Protein AF-A0ABD0YI80-F1 (afdb_monomer_lite)

Structure (mmCIF, N/CA/C/O backbone):
data_AF-A0ABD0YI80-F1
#
_entry.id   AF-A0ABD0YI80-F1
#
loop_
_atom_site.group_PDB
_atom_site.id
_atom_site.type_symbol
_atom_site.label_atom_id
_atom_site.label_alt_id
_atom_site.label_comp_id
_atom_site.label_asym_id
_atom_site.label_entity_id
_atom_site.label_seq_id
_atom_site.pdbx_PDB_ins_code
_atom_site.Cartn_x
_atom_site.Cartn_y
_atom_site.Cartn_z
_atom_site.occupancy
_atom_site.B_iso_or_equiv
_atom_site.auth_seq_id
_atom_site.auth_comp_id
_atom_site.auth_asym_id
_atom_site.auth_atom_id
_atom_site.pdbx_PDB_model_num
ATOM 1 N N . MET A 1 1 ? -8.828 -3.612 -14.420 1.00 61.28 1 MET A N 1
ATOM 2 C CA . MET A 1 1 ? -7.616 -4.457 -14.314 1.00 61.28 1 MET A CA 1
ATOM 3 C C . MET A 1 1 ? -7.938 -5.739 -13.552 1.00 61.28 1 MET A C 1
ATOM 5 O O . MET A 1 1 ? -8.341 -5.632 -12.399 1.00 61.28 1 MET A O 1
ATOM 9 N N . PRO A 1 2 ? -7.774 -6.932 -14.150 1.00 74.94 2 PRO A N 1
ATOM 10 C CA . PRO A 1 2 ? -8.119 -8.203 -13.502 1.00 74.94 2 PRO A CA 1
ATOM 11 C C . PRO A 1 2 ? -7.278 -8.496 -12.249 1.00 74.94 2 PRO A C 1
ATOM 13 O O . PRO A 1 2 ? -7.809 -9.043 -11.290 1.00 74.94 2 PRO A O 1
ATOM 16 N N . LEU A 1 3 ? -6.008 -8.069 -12.218 1.00 78.69 3 LEU A N 1
ATOM 17 C CA . LEU A 1 3 ? -5.129 -8.227 -11.050 1.00 78.69 3 LEU A CA 1
ATOM 18 C C . LEU A 1 3 ? -5.616 -7.437 -9.829 1.00 78.69 3 LEU A C 1
ATOM 20 O O . LEU A 1 3 ? -5.631 -7.971 -8.729 1.00 78.69 3 LEU A O 1
ATOM 24 N N . VAL A 1 4 ? -6.069 -6.195 -10.026 1.00 81.75 4 VAL A N 1
ATOM 25 C CA . VAL A 1 4 ? -6.608 -5.369 -8.932 1.00 81.75 4 VAL A CA 1
ATOM 26 C C . VAL A 1 4 ? -7.892 -5.986 -8.383 1.00 81.75 4 VAL A C 1
ATOM 28 O O . VAL A 1 4 ? -8.056 -6.073 -7.175 1.00 81.75 4 VAL A O 1
ATOM 31 N N . LYS A 1 5 ? -8.778 -6.485 -9.256 1.00 83.06 5 LYS A N 1
ATOM 32 C CA . LYS A 1 5 ? -10.014 -7.149 -8.824 1.00 83.06 5 LYS A CA 1
ATOM 33 C C . LYS A 1 5 ? -9.722 -8.392 -7.974 1.00 83.06 5 LYS A C 1
ATOM 35 O O . LYS A 1 5 ? -10.255 -8.506 -6.881 1.00 83.06 5 LYS A O 1
ATOM 40 N N . LYS A 1 6 ? -8.816 -9.255 -8.445 1.00 85.56 6 LYS A N 1
ATOM 41 C CA . LYS A 1 6 ? -8.346 -10.442 -7.714 1.00 85.56 6 LYS A CA 1
ATOM 42 C C . LYS A 1 6 ? -7.757 -10.085 -6.348 1.00 85.56 6 LYS A C 1
ATOM 44 O O . LYS A 1 6 ? -8.113 -10.706 -5.356 1.00 85.56 6 LYS A O 1
ATOM 49 N N . LEU A 1 7 ? -6.933 -9.038 -6.286 1.00 86.50 7 LEU A N 1
ATOM 50 C CA . LEU A 1 7 ? -6.347 -8.562 -5.032 1.00 86.50 7 LEU A CA 1
ATOM 51 C C . LEU A 1 7 ? -7.408 -8.074 -4.035 1.00 86.50 7 LEU A C 1
ATOM 53 O O . LEU A 1 7 ? -7.336 -8.386 -2.851 1.00 86.50 7 LEU A O 1
ATOM 57 N N . VAL A 1 8 ? -8.417 -7.343 -4.511 1.00 85.00 8 VAL A N 1
ATOM 58 C CA . VAL A 1 8 ? -9.523 -6.844 -3.676 1.00 85.00 8 VAL A CA 1
ATOM 59 C C . VAL A 1 8 ? -10.459 -7.978 -3.217 1.00 85.00 8 VAL A C 1
ATOM 61 O O . VAL A 1 8 ? -11.139 -7.840 -2.200 1.00 85.00 8 VAL A O 1
ATOM 64 N N . ASP A 1 9 ? -10.461 -9.109 -3.924 1.00 86.44 9 ASP A N 1
ATOM 65 C CA . ASP A 1 9 ? -11.162 -10.340 -3.542 1.00 86.44 9 ASP A CA 1
ATOM 66 C C . ASP A 1 9 ? -10.294 -11.276 -2.664 1.00 86.44 9 ASP A C 1
ATOM 68 O O . ASP A 1 9 ? -10.739 -12.357 -2.283 1.00 86.44 9 ASP A O 1
ATOM 72 N N . GLY A 1 10 ? -9.081 -10.849 -2.282 1.00 84.19 10 GLY A N 1
ATOM 73 C CA . 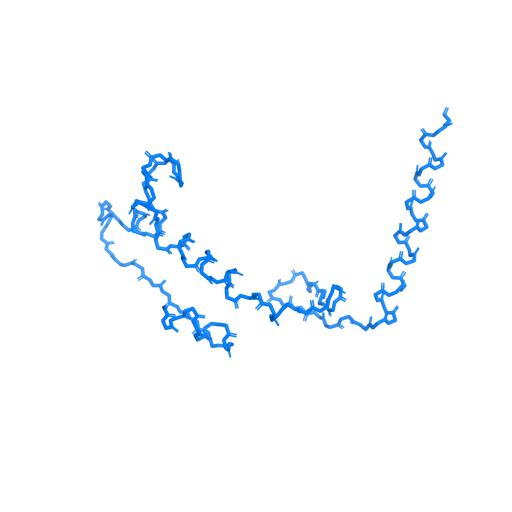GLY A 1 10 ? -8.196 -11.570 -1.360 1.00 84.19 10 GLY A CA 1
ATOM 74 C C . GLY A 1 10 ? -7.219 -12.547 -2.020 1.00 84.19 10 GLY A C 1
ATOM 75 O O . GLY A 1 10 ? -6.577 -13.331 -1.323 1.00 84.19 10 GLY A O 1
ATOM 76 N N . GLU A 1 11 ? -7.076 -12.523 -3.347 1.00 89.31 11 GLU A N 1
ATOM 77 C CA . GLU A 1 11 ? -6.079 -13.329 -4.056 1.00 89.31 11 GLU A CA 1
ATOM 78 C C . GLU A 1 11 ? -4.711 -12.628 -4.111 1.00 89.31 11 GLU A C 1
ATOM 80 O O . GLU A 1 11 ? -4.599 -11.442 -4.426 1.00 89.31 11 GLU A O 1
ATOM 85 N N . ASN A 1 12 ? -3.637 -13.390 -3.894 1.00 86.69 12 ASN A N 1
ATOM 86 C CA . ASN A 1 12 ? -2.273 -12.877 -4.013 1.00 86.69 12 ASN A CA 1
ATOM 87 C C . ASN A 1 12 ? -1.907 -12.585 -5.478 1.00 86.69 12 ASN A C 1
ATOM 89 O O . ASN A 1 12 ? -2.179 -13.384 -6.376 1.00 86.69 12 ASN A O 1
ATOM 93 N N . GLY A 1 13 ? -1.228 -11.461 -5.713 1.00 86.50 13 GLY A N 1
ATOM 94 C CA . GLY A 1 13 ? -0.724 -11.061 -7.027 1.00 86.50 13 GLY A CA 1
ATOM 95 C C . GLY A 1 13 ? 0.789 -10.855 -7.018 1.00 86.50 13 GLY A C 1
ATOM 96 O O . GLY A 1 13 ? 1.340 -10.327 -6.056 1.00 86.50 13 GLY A O 1
ATOM 97 N N . LEU A 1 14 ? 1.458 -11.245 -8.105 1.00 88.50 14 LEU A N 1
ATOM 98 C CA . LEU A 1 14 ? 2.896 -11.060 -8.288 1.00 88.50 14 LEU A CA 1
ATOM 99 C C . LEU A 1 14 ? 3.176 -10.532 -9.695 1.00 88.50 14 LEU A C 1
ATOM 101 O O . LEU A 1 14 ? 2.772 -11.141 -10.685 1.00 88.50 14 LEU A O 1
ATOM 105 N N . LEU A 1 15 ? 3.855 -9.390 -9.779 1.00 87.69 15 LEU A N 1
ATOM 106 C CA . LEU A 1 15 ? 4.213 -8.734 -11.033 1.00 87.69 15 LEU A CA 1
ATOM 107 C C . LEU A 1 15 ? 5.718 -8.483 -11.058 1.00 87.69 15 LEU A C 1
ATOM 109 O O . LEU A 1 15 ? 6.261 -7.847 -10.158 1.00 87.69 15 LEU A O 1
ATOM 113 N N . PHE A 1 16 ? 6.371 -8.930 -12.127 1.00 88.12 16 PHE A N 1
ATOM 114 C CA . PHE A 1 16 ? 7.787 -8.686 -12.363 1.00 88.12 16 PHE A CA 1
ATOM 115 C C . PHE A 1 16 ? 7.996 -7.958 -13.684 1.00 88.12 16 PHE A C 1
ATOM 117 O O . PHE A 1 16 ? 7.324 -8.237 -14.676 1.00 88.12 16 PHE A O 1
ATOM 124 N N . THR A 1 17 ? 8.981 -7.066 -13.711 1.00 87.94 17 THR A N 1
ATOM 125 C CA . THR A 1 17 ? 9.524 -6.498 -14.946 1.00 87.94 17 THR A CA 1
ATOM 126 C C . THR A 1 17 ? 10.914 -7.072 -15.178 1.00 87.94 17 THR A C 1
ATOM 128 O O . THR A 1 17 ? 11.802 -6.960 -14.334 1.00 87.94 17 THR A O 1
ATOM 131 N N . TYR A 1 18 ? 11.112 -7.708 -16.329 1.00 90.88 18 TYR A N 1
ATOM 132 C CA . TYR A 1 18 ? 12.390 -8.298 -16.719 1.00 90.88 18 TYR A CA 1
ATOM 133 C C . TYR A 1 18 ? 13.038 -7.473 -17.834 1.00 90.88 18 TYR A C 1
ATOM 135 O O . TYR A 1 18 ? 12.363 -6.777 -18.589 1.00 90.88 18 TYR A O 1
ATOM 143 N N . GLY A 1 19 ? 14.366 -7.519 -17.919 1.00 90.62 19 GLY A N 1
ATOM 144 C CA . GLY A 1 19 ? 15.126 -6.817 -18.953 1.00 90.62 19 GLY A CA 1
ATOM 145 C C . GLY A 1 19 ? 16.516 -6.407 -18.483 1.00 90.62 19 GLY A C 1
ATOM 146 O O . GLY A 1 19 ? 16.813 -6.415 -17.287 1.00 90.62 19 GLY A O 1
ATOM 147 N N . VAL A 1 20 ? 17.365 -6.003 -19.421 1.00 92.38 20 VAL A N 1
ATOM 148 C CA . VAL A 1 20 ? 18.725 -5.508 -19.151 1.00 92.38 20 VAL A CA 1
ATOM 149 C C . VAL A 1 20 ? 18.712 -4.113 -18.513 1.00 92.38 20 VAL A C 1
ATOM 151 O O . VAL A 1 20 ? 17.710 -3.393 -18.558 1.00 92.38 20 VAL A O 1
ATOM 154 N N . THR A 1 21 ? 19.788 -3.711 -17.840 1.00 87.62 21 THR A N 1
ATOM 155 C CA . THR A 1 21 ? 19.909 -2.348 -17.286 1.00 87.62 21 THR A CA 1
ATOM 156 C C . THR A 1 21 ? 19.798 -1.316 -18.413 1.00 87.62 21 THR A C 1
ATOM 158 O O . THR A 1 21 ? 20.367 -1.508 -19.479 1.00 87.62 21 THR A O 1
ATOM 161 N N . GLY A 1 22 ? 19.010 -0.257 -18.207 1.00 84.06 22 GLY A N 1
ATOM 162 C CA . GLY A 1 22 ? 18.717 0.739 -19.247 1.00 84.06 22 GLY A CA 1
ATOM 163 C C . GLY A 1 22 ? 17.520 0.417 -20.154 1.00 84.06 22 GLY A C 1
ATOM 164 O O . GLY A 1 22 ? 17.084 1.291 -20.889 1.00 84.06 22 GLY A O 1
ATOM 165 N N . SER A 1 23 ? 16.899 -0.766 -20.049 1.00 84.69 23 SER A N 1
ATOM 166 C CA . SER A 1 23 ? 15.730 -1.147 -20.869 1.00 84.69 23 SER A CA 1
ATOM 167 C C . SER A 1 23 ? 14.400 -0.484 -20.463 1.00 84.69 23 SER A C 1
ATOM 169 O O . SER A 1 23 ? 13.340 -0.930 -20.888 1.00 84.69 23 SER A O 1
ATOM 171 N N . GLY A 1 24 ? 14.419 0.507 -19.565 1.00 84.12 24 GLY A N 1
ATOM 172 C CA . GLY A 1 24 ? 13.200 1.198 -19.126 1.00 84.12 24 GLY A CA 1
ATOM 173 C C . GLY A 1 24 ? 12.333 0.449 -18.101 1.00 84.12 24 GLY A C 1
ATOM 174 O O . GLY A 1 24 ? 11.162 0.787 -17.942 1.00 84.12 24 GLY A O 1
ATOM 175 N N . LYS A 1 25 ? 12.872 -0.530 -17.353 1.00 89.44 25 LYS A N 1
ATOM 176 C CA . LYS A 1 25 ? 12.126 -1.217 -16.268 1.00 89.44 25 LYS A CA 1
ATOM 177 C C . LYS A 1 25 ? 11.566 -0.238 -15.229 1.00 89.44 25 LYS A C 1
ATOM 179 O O . LYS A 1 25 ? 10.375 -0.271 -14.930 1.00 89.44 25 LYS A O 1
ATOM 184 N N . THR A 1 26 ? 12.415 0.658 -14.721 1.00 85.19 26 THR A N 1
ATOM 185 C CA . THR A 1 26 ? 12.020 1.701 -13.760 1.00 85.19 26 THR A CA 1
ATOM 186 C C . THR A 1 26 ? 11.049 2.693 -14.390 1.00 85.19 26 THR A C 1
ATOM 188 O O . THR A 1 26 ? 10.085 3.088 -13.748 1.00 85.19 26 THR A O 1
ATOM 191 N N . TYR A 1 27 ? 11.248 3.023 -15.669 1.00 83.44 27 TYR A N 1
ATOM 192 C CA . TYR A 1 27 ? 10.350 3.904 -16.414 1.00 83.44 27 TYR A CA 1
ATOM 193 C C . TYR A 1 27 ? 8.942 3.305 -16.549 1.00 83.44 27 TYR A C 1
ATOM 195 O O . TYR A 1 27 ? 7.954 3.994 -16.349 1.00 83.44 27 TYR A O 1
ATOM 203 N N . THR A 1 28 ? 8.836 2.001 -16.804 1.00 85.88 28 THR A N 1
ATOM 204 C CA . THR A 1 28 ? 7.542 1.307 -16.907 1.00 85.88 28 THR A CA 1
ATOM 205 C C . THR A 1 28 ? 6.865 1.169 -15.541 1.00 85.88 28 THR A C 1
ATOM 207 O O . THR A 1 28 ? 5.666 1.408 -15.413 1.00 85.88 28 THR A O 1
ATOM 210 N N . MET A 1 29 ? 7.616 0.777 -14.505 1.00 86.81 29 MET A N 1
ATOM 211 C CA . MET A 1 29 ? 7.048 0.528 -13.176 1.00 86.81 29 MET A CA 1
ATOM 212 C C . MET A 1 29 ? 6.701 1.829 -12.443 1.00 86.81 29 MET A C 1
ATOM 214 O O . MET A 1 29 ? 5.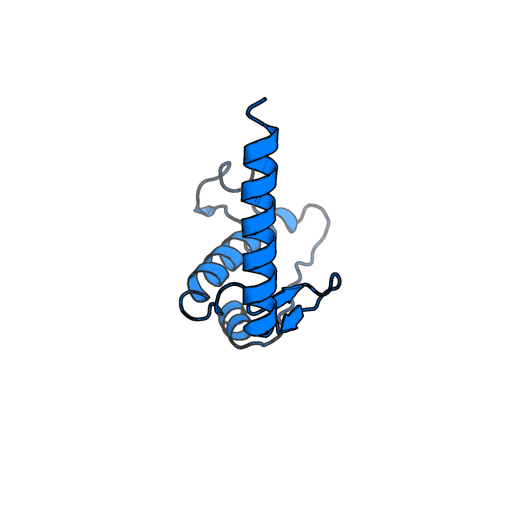583 1.978 -11.960 1.00 86.81 29 MET A O 1
ATOM 218 N N . THR A 1 30 ? 7.637 2.776 -12.389 1.00 84.44 30 THR A N 1
ATOM 219 C CA . THR A 1 30 ? 7.533 4.008 -11.592 1.00 84.44 30 THR A CA 1
ATOM 220 C C . THR A 1 30 ? 7.147 5.222 -12.439 1.00 84.44 30 THR A C 1
ATOM 222 O O . THR A 1 30 ? 6.422 6.088 -11.958 1.00 84.44 30 THR A O 1
ATOM 225 N N . GLY A 1 31 ? 7.565 5.269 -13.705 1.00 83.75 31 GLY A N 1
ATOM 226 C CA . GLY A 1 31 ? 7.399 6.433 -14.584 1.00 83.75 31 GLY A CA 1
ATOM 227 C C . GLY A 1 31 ? 8.709 7.210 -14.805 1.00 83.75 31 GLY A C 1
ATOM 228 O O . GLY A 1 31 ? 9.782 6.752 -14.392 1.00 83.75 31 GLY A O 1
ATOM 229 N N . PRO A 1 32 ? 8.646 8.378 -15.471 1.00 79.81 32 PRO A N 1
ATOM 230 C CA . PRO A 1 32 ? 9.787 9.245 -15.733 1.00 79.81 32 PRO A CA 1
ATOM 231 C C . PRO A 1 32 ? 10.522 9.705 -14.466 1.00 79.81 32 PRO A C 1
ATOM 233 O O . PRO A 1 32 ? 9.914 9.859 -13.400 1.00 79.81 32 PRO A O 1
ATOM 236 N N . PRO A 1 33 ? 11.830 10.004 -14.580 1.00 66.06 33 PRO A N 1
ATOM 237 C CA . PRO A 1 33 ? 12.567 10.677 -13.518 1.00 66.06 33 PRO A CA 1
ATOM 238 C C . PRO A 1 33 ? 11.959 12.068 -13.272 1.00 66.06 33 PRO A C 1
ATOM 240 O O . PRO A 1 33 ? 11.874 12.880 -14.186 1.00 66.06 33 PRO A O 1
ATOM 243 N N . GLY A 1 34 ? 11.511 12.322 -12.039 1.00 63.09 34 GLY A N 1
ATOM 244 C CA . GLY A 1 34 ? 10.791 13.546 -11.650 1.00 63.09 34 GLY A CA 1
ATOM 245 C C . GLY A 1 34 ? 9.387 13.303 -11.077 1.00 63.09 34 GLY A C 1
ATOM 246 O O . GLY A 1 34 ? 8.761 14.233 -10.576 1.00 63.09 34 GLY A O 1
ATOM 247 N N . GLY A 1 35 ? 8.920 12.049 -11.072 1.00 59.22 35 GLY A N 1
ATOM 248 C CA . GLY A 1 35 ? 7.675 11.650 -10.413 1.00 59.22 35 GLY A CA 1
ATOM 249 C C . GLY A 1 35 ? 6.416 12.025 -11.196 1.00 59.22 35 GLY A C 1
ATOM 250 O O . GLY A 1 35 ? 6.479 12.444 -12.351 1.00 59.22 35 GLY A O 1
ATOM 251 N N . CYS A 1 36 ? 5.261 11.882 -10.545 1.00 53.31 36 CYS A N 1
ATOM 252 C CA . CYS A 1 36 ? 3.914 12.088 -11.096 1.00 53.31 36 CYS A CA 1
ATOM 253 C C . CYS A 1 36 ? 3.606 13.524 -11.579 1.00 53.31 36 CYS A C 1
ATOM 255 O O . CYS A 1 36 ? 2.480 13.784 -11.988 1.00 53.31 36 CYS A O 1
ATOM 257 N N . GLY A 1 37 ? 4.577 14.446 -11.546 1.00 53.50 37 GLY A N 1
ATOM 258 C CA . GLY A 1 37 ? 4.421 15.832 -12.001 1.00 53.50 37 GLY A CA 1
ATOM 259 C C . GLY A 1 37 ? 5.392 16.289 -13.097 1.00 53.50 37 GLY A C 1
ATOM 260 O O . GLY A 1 37 ? 5.263 17.420 -13.553 1.00 53.50 37 GLY A O 1
ATOM 261 N N . ALA A 1 38 ? 6.363 15.466 -13.519 1.00 53.88 38 ALA A N 1
ATOM 262 C CA . ALA A 1 38 ? 7.430 15.900 -14.440 1.00 53.88 38 ALA A CA 1
ATOM 263 C C . ALA A 1 38 ? 7.197 15.542 -15.922 1.00 53.88 38 ALA A C 1
ATOM 265 O O . ALA A 1 38 ? 7.780 16.158 -16.809 1.00 53.88 38 ALA A O 1
ATOM 266 N N . GLY A 1 39 ? 6.332 14.571 -16.199 1.00 52.78 39 GLY A N 1
ATOM 267 C CA . GLY A 1 39 ? 5.751 14.308 -17.515 1.00 52.78 39 GLY A CA 1
ATOM 268 C C . GLY A 1 39 ? 4.258 14.138 -17.286 1.00 52.78 39 GLY A C 1
ATOM 269 O O . GLY A 1 39 ? 3.901 13.510 -16.291 1.00 52.78 39 GLY A O 1
ATOM 270 N N . GLY A 1 40 ? 3.408 14.756 -18.111 1.00 57.03 40 GLY A N 1
ATOM 271 C CA . GLY A 1 40 ? 1.953 14.806 -17.902 1.00 57.03 40 GLY A CA 1
ATOM 272 C C . GLY A 1 40 ? 1.301 13.441 -17.631 1.00 57.03 40 GLY A C 1
ATOM 273 O O . GLY A 1 40 ? 1.947 12.401 -17.738 1.00 57.03 40 GLY A O 1
ATOM 274 N N . GLU A 1 41 ? 0.006 13.427 -17.298 1.00 58.25 41 GLU A N 1
ATOM 275 C CA . GLU A 1 41 ? -0.742 12.229 -16.857 1.00 58.25 41 GLU A CA 1
ATOM 276 C C . GLU A 1 41 ? -0.535 10.963 -17.723 1.00 58.25 41 GLU A C 1
ATOM 278 O O . GLU A 1 41 ? -0.637 9.843 -17.222 1.00 58.25 41 GLU A O 1
ATOM 283 N N . GLU A 1 42 ? -0.170 11.112 -19.001 1.00 60.38 42 GLU A N 1
ATOM 284 C CA . GLU A 1 42 ? 0.169 10.006 -19.908 1.00 60.38 42 GLU A CA 1
ATOM 285 C C . GLU A 1 42 ? 1.414 9.192 -19.492 1.00 60.38 42 GLU A C 1
ATOM 287 O O . GLU A 1 42 ? 1.541 8.019 -19.851 1.00 60.38 42 GLU A O 1
ATOM 292 N N . SER A 1 43 ? 2.321 9.787 -18.711 1.00 63.19 43 SER A N 1
ATOM 293 C CA . SER A 1 43 ? 3.628 9.222 -18.359 1.00 63.19 43 SER A CA 1
ATOM 294 C C . SER A 1 43 ? 3.664 8.512 -16.999 1.00 63.19 43 SER A C 1
ATOM 296 O O . SER A 1 43 ? 4.699 7.981 -16.604 1.00 63.19 43 SER A O 1
ATOM 298 N N . VAL A 1 44 ? 2.561 8.480 -16.250 1.00 75.00 44 VAL A N 1
ATOM 299 C CA . VAL A 1 44 ? 2.524 7.875 -14.907 1.00 75.00 44 VAL A CA 1
ATOM 300 C C . VAL A 1 44 ? 2.844 6.374 -14.991 1.00 75.00 44 VAL A C 1
ATOM 302 O O . VAL A 1 44 ? 2.290 5.672 -15.831 1.00 75.00 44 VAL A O 1
ATOM 305 N N . GLY A 1 45 ? 3.738 5.843 -14.152 1.00 84.75 45 GLY A N 1
ATOM 306 C CA . GLY A 1 45 ? 4.111 4.419 -14.182 1.00 84.75 45 GLY A CA 1
ATOM 307 C C . GLY A 1 45 ? 2.946 3.458 -13.906 1.00 84.75 45 GLY A C 1
ATOM 308 O O . GLY A 1 45 ? 1.856 3.858 -13.496 1.00 84.75 45 GLY A O 1
ATOM 309 N N . VAL A 1 46 ? 3.167 2.158 -14.109 1.00 86.75 46 VAL A N 1
ATOM 310 C CA . VAL A 1 46 ? 2.159 1.121 -13.821 1.00 86.75 46 VAL A CA 1
ATOM 311 C C . VAL A 1 46 ? 1.826 1.059 -12.326 1.00 86.75 46 VAL A C 1
ATOM 313 O O . VAL A 1 46 ? 0.657 0.941 -11.970 1.00 86.75 46 VAL A O 1
ATOM 316 N N . MET A 1 47 ? 2.824 1.180 -11.447 1.00 87.00 47 MET A N 1
ATOM 317 C CA . MET A 1 47 ? 2.647 1.087 -9.994 1.00 87.00 47 MET A CA 1
ATOM 318 C C . MET A 1 47 ? 1.703 2.163 -9.426 1.00 87.00 47 MET A C 1
ATOM 320 O O . MET A 1 47 ? 0.699 1.775 -8.826 1.00 87.00 47 MET A O 1
ATOM 324 N N . PRO A 1 48 ? 1.932 3.476 -9.639 1.00 85.94 48 PRO A N 1
ATOM 325 C CA . PRO A 1 48 ? 1.010 4.509 -9.157 1.00 85.94 48 PRO A CA 1
ATOM 326 C C . PRO A 1 48 ? -0.412 4.348 -9.718 1.00 85.94 48 PRO A C 1
ATOM 328 O O . PRO A 1 48 ? -1.366 4.384 -8.948 1.00 85.94 48 PRO A O 1
ATOM 331 N N . ARG A 1 49 ? -0.570 4.019 -11.012 1.00 86.06 49 ARG A N 1
ATOM 332 C CA . ARG A 1 49 ? -1.898 3.755 -11.606 1.00 86.06 49 ARG A CA 1
ATOM 333 C C . ARG A 1 49 ? -2.632 2.594 -10.930 1.00 86.06 49 ARG A C 1
ATOM 335 O O . ARG A 1 49 ? -3.846 2.651 -10.735 1.00 86.06 49 ARG A O 1
ATOM 342 N N . CYS A 1 50 ? -1.920 1.516 -10.597 1.00 86.00 50 CYS A N 1
ATOM 343 C CA . CYS A 1 50 ? -2.508 0.381 -9.889 1.00 86.00 50 CYS A CA 1
ATOM 344 C C . CYS A 1 50 ? -2.938 0.752 -8.466 1.00 86.00 50 CYS A C 1
ATOM 346 O O . CYS A 1 50 ? -3.997 0.300 -8.035 1.00 86.00 50 CYS A O 1
ATOM 348 N N . LEU A 1 51 ? -2.147 1.563 -7.758 1.00 86.94 51 LEU A N 1
ATOM 349 C CA . LEU A 1 51 ? -2.475 2.031 -6.410 1.00 86.94 51 LEU A CA 1
ATOM 350 C C . LEU A 1 51 ? -3.710 2.934 -6.411 1.00 86.94 51 LEU A C 1
ATOM 352 O O . LEU A 1 51 ? -4.605 2.715 -5.600 1.00 86.94 51 LEU A O 1
ATOM 356 N N . ASP A 1 52 ? -3.814 3.868 -7.356 1.00 88.19 52 ASP A N 1
ATOM 357 C CA . ASP A 1 52 ? -4.985 4.743 -7.473 1.00 88.19 52 ASP A CA 1
ATOM 358 C C . ASP A 1 52 ? -6.264 3.933 -7.709 1.00 88.19 52 ASP A C 1
ATOM 360 O O . ASP A 1 52 ? -7.280 4.122 -7.038 1.00 88.19 52 ASP A O 1
ATOM 364 N N . LEU A 1 53 ? -6.214 2.966 -8.629 1.00 87.56 53 LEU A N 1
ATOM 365 C CA . LEU A 1 53 ? -7.339 2.065 -8.875 1.00 87.56 53 LEU A CA 1
ATOM 366 C C . LEU A 1 53 ? -7.668 1.203 -7.656 1.00 87.56 53 LEU A C 1
ATOM 368 O O . LEU A 1 53 ? -8.847 0.979 -7.382 1.00 87.56 53 LEU A O 1
ATOM 372 N N . LEU A 1 54 ? -6.658 0.718 -6.933 1.00 88.31 54 LEU A N 1
ATOM 373 C CA . LEU A 1 54 ? -6.846 -0.065 -5.718 1.00 88.31 54 LEU A CA 1
ATOM 374 C C . LEU A 1 54 ? -7.561 0.764 -4.650 1.00 88.31 54 LEU A C 1
ATOM 376 O O . LEU A 1 54 ? -8.625 0.355 -4.195 1.00 88.31 54 LEU A O 1
ATOM 380 N N . PHE A 1 55 ? -7.047 1.944 -4.302 1.00 88.06 55 PHE A N 1
ATOM 381 C CA . PHE A 1 55 ? -7.657 2.797 -3.281 1.00 88.06 55 PHE A CA 1
ATOM 382 C C . PHE A 1 55 ? -9.068 3.255 -3.662 1.00 88.06 55 PHE A C 1
ATOM 384 O O . PHE A 1 55 ? -9.957 3.253 -2.812 1.00 88.06 55 PHE A O 1
ATOM 391 N N . ASN A 1 56 ? -9.318 3.539 -4.942 1.00 88.12 56 ASN A N 1
ATOM 392 C CA . ASN A 1 56 ? -10.665 3.840 -5.427 1.00 88.12 56 ASN A CA 1
ATOM 393 C C . ASN A 1 56 ? -11.610 2.627 -5.350 1.00 88.12 56 ASN A C 1
ATOM 395 O O . ASN A 1 56 ? -12.799 2.790 -5.090 1.00 88.12 56 ASN A O 1
ATOM 399 N N . SER A 1 57 ? -11.094 1.407 -5.522 1.00 87.06 57 SER A N 1
ATOM 400 C CA . SER A 1 57 ? -11.887 0.168 -5.447 1.00 87.06 57 SER A CA 1
ATOM 401 C C . SER A 1 57 ? -12.183 -0.290 -4.014 1.00 87.06 57 SER A C 1
ATOM 403 O O . SER A 1 57 ? -13.052 -1.137 -3.815 1.00 87.06 57 SER A O 1
ATOM 405 N N . LEU A 1 58 ? -11.474 0.243 -3.012 1.00 85.81 58 LEU A N 1
ATOM 406 C CA . LEU A 1 58 ? -11.685 -0.083 -1.596 1.00 85.81 58 LEU A CA 1
ATOM 407 C C . LEU A 1 58 ? -12.862 0.682 -0.965 1.00 85.81 58 LEU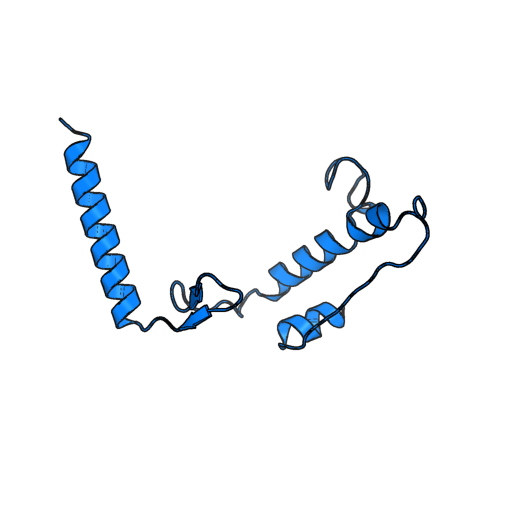 A C 1
ATOM 409 O O . LEU A 1 58 ? -13.263 0.360 0.157 1.00 85.81 58 LEU A O 1
ATOM 413 N N . GLN A 1 59 ? -13.440 1.668 -1.663 1.00 79.88 59 GLN A N 1
ATOM 414 C CA . GLN A 1 59 ? -14.602 2.415 -1.176 1.00 79.88 59 GLN A CA 1
ATOM 415 C C . GLN A 1 59 ? -15.765 1.456 -0.865 1.00 79.88 59 GLN A C 1
ATOM 417 O O . GLN A 1 59 ? -16.205 0.684 -1.714 1.00 79.88 59 GLN A O 1
ATOM 422 N N . GLY A 1 60 ? -16.240 1.471 0.385 1.00 79.38 60 GLY A N 1
ATOM 423 C CA . GLY A 1 60 ? -17.300 0.577 0.874 1.00 79.38 60 GLY A CA 1
ATOM 424 C C . GLY A 1 60 ? -16.832 -0.790 1.395 1.00 79.38 60 GLY A C 1
ATOM 425 O O . GLY A 1 60 ? -17.642 -1.518 1.961 1.00 79.38 60 GLY A O 1
ATOM 426 N N . ARG A 1 61 ? -15.540 -1.131 1.275 1.00 80.88 61 ARG A N 1
ATOM 427 C CA . ARG A 1 61 ? -14.921 -2.327 1.890 1.00 80.88 61 ARG A CA 1
ATOM 428 C C . ARG A 1 61 ? -14.020 -1.983 3.084 1.00 80.88 61 ARG A C 1
ATOM 430 O O . ARG A 1 61 ? -13.223 -2.804 3.527 1.00 80.88 61 ARG A O 1
ATOM 437 N N . MET A 1 62 ? -14.124 -0.759 3.596 1.00 82.00 62 MET A N 1
ATOM 438 C CA . MET A 1 62 ? -13.351 -0.304 4.749 1.00 82.00 62 MET A CA 1
ATOM 439 C C . MET A 1 62 ? -13.954 -0.869 6.036 1.00 82.00 62 MET A C 1
ATOM 441 O O . MET A 1 62 ? -15.154 -0.741 6.274 1.00 82.00 62 MET A O 1
ATOM 445 N N . ALA A 1 63 ? -13.119 -1.484 6.870 1.00 82.06 63 ALA A N 1
ATOM 446 C CA . ALA A 1 63 ? -13.532 -1.898 8.203 1.00 82.06 63 ALA A CA 1
ATOM 447 C C . ALA A 1 63 ? -13.771 -0.688 9.113 1.00 82.06 63 ALA A C 1
ATOM 449 O O . ALA A 1 63 ? -13.330 0.431 8.830 1.00 82.06 63 ALA A O 1
ATOM 450 N N . HIS A 1 64 ? -14.462 -0.928 10.227 1.00 81.06 64 HIS A N 1
ATOM 451 C CA . HIS A 1 64 ? -14.692 0.116 11.211 1.00 81.06 64 HIS A CA 1
ATOM 452 C C . HIS A 1 64 ? -13.354 0.618 11.784 1.00 81.06 64 HIS A C 1
ATOM 454 O O . HIS A 1 64 ? -12.388 -0.146 11.913 1.00 81.06 64 HIS A O 1
ATOM 460 N N . PRO A 1 65 ? -13.262 1.915 12.124 1.00 78.81 65 PRO A N 1
ATOM 461 C CA . PRO A 1 65 ? -12.068 2.456 12.755 1.00 78.81 65 PRO A CA 1
ATOM 462 C C . PRO A 1 65 ? -11.701 1.648 14.007 1.00 78.81 65 PRO A C 1
ATOM 464 O O . PRO A 1 65 ? -12.567 1.386 14.837 1.00 78.81 65 PRO A O 1
ATOM 467 N N . ARG A 1 66 ? -10.413 1.312 14.162 1.00 75.25 66 ARG A N 1
ATOM 468 C CA . ARG A 1 66 ? -9.863 0.520 15.283 1.00 75.25 66 ARG A CA 1
ATOM 469 C C . ARG A 1 66 ? -10.323 -0.947 15.365 1.00 75.25 66 ARG A C 1
ATOM 471 O O . ARG A 1 66 ? -10.233 -1.539 16.427 1.00 75.25 66 ARG A O 1
ATOM 478 N N . THR A 1 67 ? -10.777 -1.566 14.273 1.00 84.50 67 THR A N 1
ATOM 479 C CA . THR A 1 67 ? -11.003 -3.029 14.251 1.00 84.50 67 THR A CA 1
ATOM 480 C C . THR A 1 67 ? -9.703 -3.826 14.119 1.00 84.50 67 THR A C 1
ATOM 482 O O . THR A 1 67 ? -9.610 -4.939 14.627 1.00 84.50 67 THR A O 1
ATOM 485 N N . PHE A 1 68 ? -8.690 -3.271 13.452 1.00 86.75 68 PHE A N 1
ATOM 486 C CA . PHE A 1 68 ? -7.419 -3.951 13.205 1.00 86.75 68 PHE A CA 1
ATOM 487 C C . PHE A 1 68 ? -6.265 -3.209 13.874 1.00 86.75 68 PHE A C 1
ATOM 489 O O . PHE A 1 68 ? -6.103 -2.001 13.680 1.00 86.75 68 PHE A O 1
ATOM 496 N N . ARG A 1 69 ? -5.445 -3.944 14.628 1.00 86.56 69 ARG A N 1
ATOM 497 C CA . ARG A 1 69 ? -4.214 -3.463 15.259 1.00 86.56 69 ARG A CA 1
ATOM 498 C C . ARG A 1 69 ? -3.017 -4.133 14.576 1.00 86.56 69 ARG A C 1
ATOM 500 O O . ARG A 1 69 ? -3.005 -5.355 14.485 1.00 86.56 69 ARG A O 1
ATOM 507 N N . PRO A 1 70 ? -2.014 -3.388 14.083 1.00 85.12 70 PRO A N 1
ATOM 508 C CA . PRO A 1 70 ? -0.834 -4.006 13.487 1.00 85.12 70 PRO A CA 1
ATOM 509 C C . PRO A 1 70 ? -0.038 -4.782 14.547 1.00 85.12 70 PRO A C 1
ATOM 511 O O . PRO A 1 70 ? 0.195 -4.273 15.646 1.00 85.12 70 PRO A O 1
ATOM 514 N N . ASP A 1 71 ? 0.423 -5.984 14.199 1.00 86.88 71 ASP A N 1
ATOM 515 C CA . ASP A 1 71 ? 1.153 -6.901 15.095 1.00 86.88 71 ASP A CA 1
ATOM 516 C C . ASP A 1 71 ? 2.669 -6.610 15.182 1.00 86.88 71 ASP A C 1
ATOM 518 O O . ASP A 1 71 ? 3.424 -7.336 15.827 1.00 86.88 71 ASP A O 1
ATOM 522 N N . ARG A 1 72 ? 3.123 -5.508 14.561 1.00 86.62 72 ARG A N 1
ATO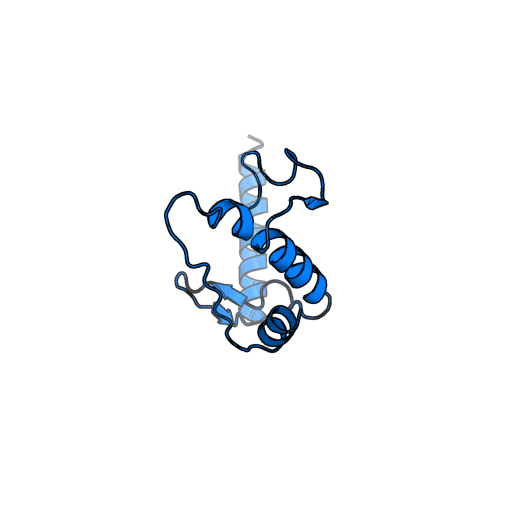M 523 C CA . ARG A 1 72 ? 4.538 -5.115 14.361 1.00 86.62 72 ARG A CA 1
ATOM 524 C C . ARG A 1 72 ? 5.342 -6.050 13.445 1.00 86.62 72 ARG A C 1
ATOM 526 O O . ARG A 1 72 ? 6.557 -5.886 13.342 1.00 86.62 72 ARG A O 1
ATOM 533 N N . LEU A 1 73 ? 4.683 -6.984 12.770 1.00 87.19 73 LEU A N 1
ATOM 534 C CA . LEU A 1 73 ? 5.219 -7.820 11.701 1.00 87.19 73 LEU A CA 1
ATOM 535 C C . LEU A 1 73 ? 4.450 -7.509 10.402 1.00 87.19 73 LEU A C 1
ATOM 537 O O . LEU A 1 73 ? 4.151 -6.350 10.116 1.00 87.19 73 LEU A O 1
ATOM 541 N N . ASN A 1 74 ? 4.162 -8.535 9.597 1.00 84.44 74 ASN A N 1
ATOM 542 C CA . ASN A 1 74 ? 3.394 -8.431 8.353 1.00 84.44 74 ASN A CA 1
ATOM 543 C C . ASN A 1 74 ? 1.900 -8.755 8.555 1.00 84.44 74 ASN A C 1
ATOM 545 O O . ASN A 1 74 ? 1.210 -9.045 7.577 1.00 84.44 74 ASN A O 1
ATOM 549 N N . GLY A 1 75 ? 1.415 -8.777 9.799 1.00 88.06 75 GLY A N 1
ATOM 550 C CA . GLY A 1 75 ? 0.061 -9.191 10.144 1.00 88.06 75 GLY A CA 1
ATOM 551 C C . GLY A 1 75 ? -0.741 -8.115 10.870 1.00 88.06 75 GLY A C 1
ATOM 552 O O . GLY A 1 75 ? -0.369 -6.941 10.970 1.00 88.06 75 GLY A O 1
ATOM 553 N N . PHE A 1 76 ? -1.903 -8.534 11.357 1.00 88.75 76 PHE A N 1
ATOM 554 C CA . PHE A 1 76 ? -2.789 -7.714 12.165 1.00 88.75 76 PHE A CA 1
ATOM 555 C C . PHE A 1 76 ? -3.544 -8.589 13.165 1.00 88.75 76 PHE A C 1
ATOM 557 O O . PHE A 1 76 ? -3.838 -9.755 12.906 1.00 88.75 76 PHE A O 1
ATOM 564 N N . GLU A 1 77 ? -3.907 -7.989 14.289 1.00 89.19 77 GLU A N 1
ATOM 565 C CA . GLU A 1 77 ? -4.789 -8.559 15.297 1.00 89.19 77 GLU A CA 1
ATOM 566 C C . GLU A 1 77 ? -6.151 -7.861 15.243 1.00 89.19 77 GLU A C 1
ATOM 568 O O . GLU A 1 77 ? -6.248 -6.661 14.961 1.00 89.19 77 GLU A O 1
ATOM 573 N N . LEU A 1 78 ? -7.215 -8.620 15.504 1.00 88.12 78 LEU A N 1
ATOM 574 C CA . LEU A 1 78 ? -8.563 -8.080 15.659 1.00 88.12 78 LEU A CA 1
ATOM 575 C C . LEU A 1 78 ? -8.698 -7.480 17.056 1.00 88.12 78 LEU A C 1
ATOM 577 O O . LEU A 1 78 ? -8.591 -8.194 18.050 1.00 88.12 78 LEU A O 1
ATOM 581 N N . GLN A 1 79 ? -8.951 -6.179 17.120 1.00 84.62 79 GLN A N 1
ATOM 582 C CA . GLN A 1 79 ? -9.208 -5.480 18.369 1.00 84.62 79 GLN A CA 1
ATOM 583 C C . GLN A 1 79 ? -10.697 -5.580 18.705 1.00 84.62 79 GLN A C 1
ATOM 585 O O . GLN A 1 79 ? -11.564 -5.279 17.879 1.00 84.62 79 GLN A O 1
ATOM 590 N N . SER A 1 80 ? -10.999 -6.008 19.928 1.00 84.88 80 SER A N 1
ATOM 591 C CA . SER A 1 80 ? -12.376 -6.047 20.422 1.00 84.88 80 SER A CA 1
ATOM 592 C C . SER A 1 80 ? -12.915 -4.636 20.682 1.00 84.88 80 SER A C 1
ATOM 594 O O . SER A 1 80 ? -12.161 -3.695 20.946 1.00 84.88 80 SER A O 1
ATOM 596 N N . GLU A 1 81 ? -14.242 -4.480 20.679 1.00 82.62 81 GLU A N 1
ATOM 597 C CA . GLU A 1 81 ? -14.876 -3.191 20.998 1.00 82.62 81 GLU A CA 1
ATOM 598 C C . GLU A 1 81 ? -14.461 -2.671 22.383 1.00 82.62 81 GLU A C 1
ATOM 600 O O . GLU A 1 81 ? -14.243 -1.473 22.567 1.00 82.62 81 GLU A O 1
ATOM 605 N N . VAL A 1 82 ? -14.280 -3.579 23.348 1.00 84.56 82 VAL A N 1
ATOM 606 C CA . VAL A 1 82 ? -13.855 -3.254 24.716 1.00 84.56 82 VAL A CA 1
ATOM 607 C C . VAL A 1 82 ? -12.450 -2.651 24.723 1.00 84.56 82 VAL A C 1
ATOM 609 O O . VAL A 1 82 ? -12.210 -1.627 25.365 1.00 84.56 82 VAL A O 1
ATOM 612 N N . GLU A 1 83 ? -11.523 -3.249 23.978 1.00 85.38 83 GLU A N 1
ATOM 613 C CA . GLU A 1 83 ? -10.146 -2.766 23.882 1.00 85.38 83 GLU A CA 1
ATOM 614 C C . GLU A 1 83 ? -10.066 -1.418 23.162 1.00 85.38 83 GLU A C 1
ATOM 616 O O . GLU A 1 83 ? -9.341 -0.528 23.615 1.00 85.38 83 GLU A O 1
ATOM 621 N N . ALA A 1 84 ? -10.841 -1.238 22.088 1.00 83.56 84 ALA A N 1
ATOM 622 C CA . ALA A 1 84 ? -10.905 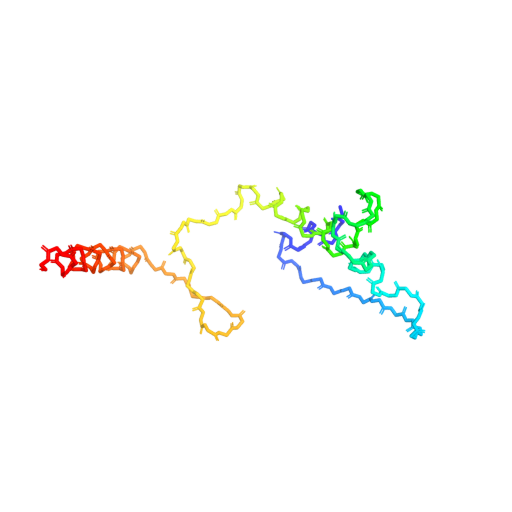0.018 21.346 1.00 83.56 84 ALA A CA 1
ATOM 623 C C . ALA A 1 84 ? -11.465 1.167 22.209 1.00 83.56 84 ALA A C 1
ATOM 625 O O . ALA A 1 84 ? -10.949 2.290 22.172 1.00 83.56 84 ALA A O 1
ATOM 626 N N . LEU A 1 85 ? -12.490 0.894 23.027 1.00 85.38 85 LEU A N 1
ATOM 627 C CA . LEU A 1 85 ? -13.052 1.863 23.975 1.00 85.38 85 LEU A CA 1
ATOM 628 C C . LEU A 1 85 ? -12.057 2.220 25.086 1.00 85.38 85 LEU A C 1
ATOM 630 O O . LEU A 1 85 ? -11.880 3.402 25.394 1.00 85.38 85 LEU A O 1
ATOM 634 N N . ALA A 1 86 ? -11.365 1.229 25.653 1.00 86.00 86 ALA A N 1
ATOM 635 C CA . ALA A 1 86 ? -10.376 1.449 26.705 1.00 86.00 86 ALA A CA 1
ATOM 636 C C . ALA A 1 86 ? -9.162 2.259 26.216 1.00 86.00 86 ALA A C 1
ATOM 638 O O . ALA A 1 86 ? -8.606 3.070 26.961 1.00 86.00 86 ALA A O 1
ATOM 639 N N . GLU A 1 87 ? -8.723 2.052 24.972 1.00 84.38 87 GLU A N 1
ATOM 640 C CA . GLU A 1 87 ? -7.651 2.837 24.352 1.00 84.38 87 GLU A CA 1
ATOM 641 C C . GLU A 1 87 ? -8.099 4.281 24.093 1.00 84.38 87 GLU A C 1
ATOM 643 O O . GLU A 1 87 ? -7.403 5.214 24.492 1.00 84.38 87 GLU A O 1
ATOM 648 N N . ARG A 1 88 ? -9.320 4.484 23.578 1.00 84.00 88 ARG A N 1
ATOM 649 C CA . ARG A 1 88 ? -9.907 5.823 23.397 1.00 84.00 88 ARG A CA 1
ATOM 650 C C . ARG A 1 88 ? -10.036 6.588 24.715 1.00 84.00 88 ARG A C 1
ATOM 652 O O . ARG A 1 88 ? -9.761 7.787 24.756 1.00 84.00 88 ARG A O 1
ATOM 659 N N . GLN A 1 89 ? -10.446 5.918 25.793 1.00 87.19 89 GLN A N 1
ATOM 660 C CA . GLN A 1 89 ? -10.542 6.540 27.114 1.00 87.19 89 GLN A CA 1
ATOM 661 C C . GLN A 1 89 ? -9.159 6.956 27.634 1.00 87.19 89 GLN A C 1
ATOM 663 O O . GLN A 1 89 ? -9.009 8.062 28.154 1.00 87.19 89 GLN A O 1
ATOM 668 N N . ARG A 1 90 ? -8.134 6.112 27.448 1.00 86.50 90 ARG A N 1
ATOM 669 C CA . ARG A 1 90 ? -6.745 6.434 27.810 1.00 86.50 90 ARG A CA 1
ATOM 670 C C . ARG A 1 90 ? -6.194 7.612 27.007 1.00 86.50 90 ARG A C 1
ATOM 672 O O . ARG A 1 90 ? -5.639 8.527 27.607 1.00 86.50 90 ARG A O 1
ATOM 679 N N . GLU A 1 91 ? -6.384 7.625 25.689 1.00 86.31 91 GLU A N 1
ATOM 680 C CA . GLU A 1 91 ? -5.975 8.734 24.812 1.00 86.31 91 GLU A CA 1
ATOM 681 C C . GLU A 1 91 ? -6.653 10.050 25.214 1.00 86.31 91 GLU A C 1
ATOM 683 O O . GLU A 1 91 ? -6.004 11.093 25.306 1.00 86.31 91 GLU A O 1
ATOM 688 N N . PHE A 1 92 ? -7.951 10.002 25.523 1.00 87.50 92 PHE A N 1
ATOM 689 C CA . PHE A 1 92 ? -8.703 11.170 25.967 1.00 87.50 92 PHE A CA 1
ATOM 690 C C . PHE A 1 92 ? -8.158 11.724 27.289 1.00 87.50 92 PHE A C 1
ATOM 692 O O . PHE A 1 92 ? -7.858 12.915 27.381 1.00 87.50 92 PHE A O 1
ATOM 699 N N . ILE A 1 93 ? -7.937 10.864 28.287 1.00 87.06 93 ILE A N 1
ATOM 700 C CA . ILE A 1 93 ? -7.352 11.264 29.576 1.00 87.06 93 ILE A CA 1
ATOM 701 C C . ILE A 1 93 ? -5.933 11.826 29.392 1.00 87.06 93 ILE A C 1
ATOM 703 O O . ILE A 1 93 ? -5.597 12.851 29.993 1.00 87.06 93 ILE A O 1
ATOM 707 N N . ALA A 1 94 ? -5.112 11.208 28.539 1.00 88.19 94 ALA A N 1
ATOM 708 C CA . ALA A 1 94 ? -3.765 11.684 28.233 1.00 88.19 94 ALA A CA 1
ATOM 709 C C . ALA A 1 94 ? -3.788 13.075 27.580 1.00 88.19 94 ALA A C 1
ATOM 711 O O . ALA A 1 94 ? -3.042 13.957 28.002 1.00 88.19 94 ALA A O 1
ATOM 712 N N . SER A 1 95 ? -4.693 13.312 26.623 1.00 86.56 95 SER A N 1
ATOM 713 C CA . SER A 1 95 ? -4.848 14.616 25.960 1.00 86.56 95 SER A CA 1
ATOM 714 C C . SER A 1 95 ? -5.277 15.732 26.922 1.00 86.56 95 SER A C 1
ATOM 716 O O . SER A 1 95 ? -4.753 16.849 26.859 1.00 86.56 95 SER A O 1
ATOM 718 N N . ILE A 1 96 ? -6.169 15.424 27.872 1.00 86.38 96 ILE A N 1
ATOM 719 C CA . ILE A 1 96 ? -6.610 16.364 28.912 1.00 86.38 96 ILE A CA 1
ATOM 720 C C . ILE A 1 96 ? -5.462 16.680 29.872 1.00 86.38 96 ILE A C 1
ATOM 722 O O . ILE A 1 96 ? -5.264 17.837 30.249 1.00 86.38 96 ILE A O 1
ATOM 726 N N . THR A 1 97 ? -4.696 15.661 30.258 1.00 82.50 97 THR A N 1
ATOM 727 C CA . THR A 1 97 ? -3.570 15.813 31.185 1.00 82.50 97 THR A CA 1
ATOM 728 C C . THR A 1 97 ? -2.440 16.624 30.547 1.00 82.50 97 THR A C 1
ATOM 730 O O . THR A 1 97 ? -1.964 17.579 31.156 1.00 82.50 97 THR A O 1
ATOM 733 N N . ALA A 1 98 ? -2.094 16.340 29.287 1.00 80.69 98 ALA A N 1
ATOM 734 C CA . ALA A 1 98 ? -1.110 17.107 28.523 1.00 80.69 98 ALA A CA 1
ATOM 735 C C . ALA A 1 98 ? -1.528 18.580 28.343 1.00 80.69 98 ALA A C 1
ATOM 737 O O . ALA A 1 98 ? -0.711 19.487 28.495 1.00 80.69 98 ALA A O 1
ATOM 738 N N . SER A 1 99 ? -2.818 18.843 28.103 1.00 75.06 99 SER A N 1
ATOM 739 C CA . SER A 1 99 ? -3.338 20.212 27.955 1.00 75.06 99 SER A CA 1
ATOM 740 C C . SER A 1 99 ? -3.311 21.024 29.256 1.00 75.06 99 SER A C 1
ATOM 742 O O . SER A 1 99 ? -3.222 22.250 29.207 1.00 75.06 99 SER A O 1
ATOM 744 N N . LYS A 1 100 ? -3.371 20.375 30.428 1.00 67.06 100 LYS A N 1
ATOM 745 C CA . LYS A 1 100 ? -3.218 21.054 31.728 1.00 67.06 100 LYS A CA 1
ATOM 746 C C . LYS A 1 100 ? -1.771 21.456 32.019 1.00 67.06 100 LYS A C 1
ATOM 748 O O . LYS A 1 100 ? -1.558 22.427 32.735 1.00 67.06 100 LYS A O 1
ATOM 753 N N . GLN A 1 101 ? -0.799 20.729 31.472 1.00 62.31 101 GLN A N 1
ATOM 754 C CA . GLN A 1 101 ? 0.625 20.945 31.736 1.00 62.31 101 GLN A CA 1
ATOM 755 C C . GLN A 1 101 ? 1.224 22.086 30.896 1.00 62.31 101 GLN A C 1
ATOM 757 O O . GLN A 1 101 ? 2.195 22.696 31.316 1.00 62.31 101 GLN A O 1
ATOM 762 N N . ASN A 1 102 ? 0.607 22.417 29.756 1.00 58.59 102 ASN A N 1
ATOM 763 C CA . ASN A 1 102 ? 1.054 23.470 28.831 1.00 58.59 102 ASN A CA 1
ATOM 764 C C . ASN A 1 102 ? 0.452 24.866 29.122 1.00 58.59 102 ASN A C 1
ATOM 766 O O . ASN A 1 102 ? 0.515 25.757 28.278 1.00 58.59 102 ASN A O 1
ATOM 770 N N . LYS A 1 103 ? -0.211 25.037 30.276 1.00 57.12 103 LYS A N 1
ATOM 771 C CA . LYS A 1 103 ? -0.941 26.261 30.667 1.00 57.12 103 LYS A CA 1
ATOM 772 C C . LYS A 1 103 ? -0.425 26.911 31.964 1.00 57.12 103 LYS A C 1
ATOM 774 O O . LYS A 1 103 ? -1.122 27.756 32.525 1.00 57.12 103 LYS A O 1
ATOM 779 N N . LEU A 1 104 ? 0.761 26.509 32.420 1.00 46.22 104 LEU A N 1
ATOM 780 C CA . LEU A 1 104 ? 1.537 27.067 33.536 1.00 46.22 104 LEU A CA 1
ATOM 781 C C . LEU A 1 104 ? 2.890 27.536 32.997 1.00 46.22 104 LEU A C 1
ATOM 783 O O . LEU A 1 104 ? 3.361 28.585 33.478 1.00 46.22 104 LEU A O 1
#

pLDDT: mean 80.77, std 10.58, range [46.22, 92.38]

Radius of gyration: 21.37 Å; chains: 1; bounding box: 37×40×54 Å

InterPro domains:
  IPR001752 Kinesin motor domain [PF00225] (2-64)
  IPR001752 Kinesin motor domain [PS50067] (1-104)
  IPR027417 P-loop containing nucleoside triphosphate hydrolase [SSF52540] (2-67)
  IPR027640 Kinesin-like protein [PTHR24115] (2-61)
  IPR036961 Kinesin motor domain superfamily [G3DSA:3.40.850.10] (1-97)

Sequence (104 aa):
MPLVKKLVDGENGLLFTYGVTGSGKTYTMTGPPGGCGAGGEESVGVMPRCLDLLFNSLQGRMAHPRTFRPDRLNGFELQSEVEALAERQREFIASITASKQNKL

Foldseek 3Di:
DVQLVCVVVPHDDDDDDDDDPPPCRCCQAAFDPPGCPPDDPVGGH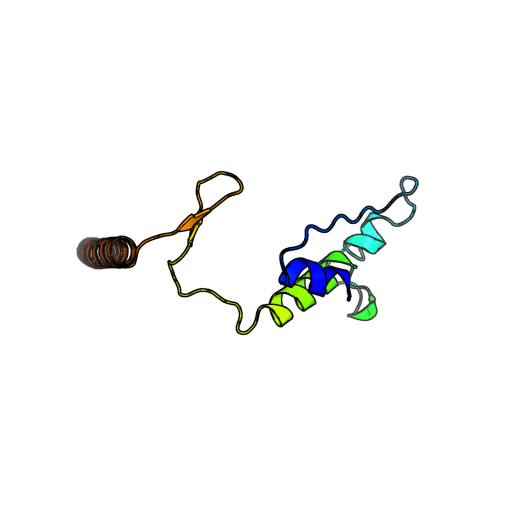PPVVSVVVNVVVCVPVDDDPQQWDDPVPPDTDGDDPVRVVVVVVVVVVVVVVVVVVVPD

Organism: NCBI:txid642074

Secondary structure (DSSP, 8-state):
-HHHHHHHTT----------TTSSHHHHHT-STTGGGTS-GGG--HHHHHHHHHHHHTTT-PPPTTSEEE-SSS-EEEPPHHHHHHHHHHHHHHHHHHHHHTT-